Protein AF-A0A7J9JMA9-F1 (afdb_monomer)

Organism: NCBI:txid34283

Structure (mmCIF, N/CA/C/O backbone):
data_AF-A0A7J9JMA9-F1
#
_entry.id   AF-A0A7J9JMA9-F1
#
loop_
_atom_site.group_PDB
_atom_site.id
_atom_site.type_symbol
_atom_site.label_atom_id
_atom_site.label_alt_id
_atom_site.label_comp_id
_atom_site.label_asym_id
_atom_site.label_entity_id
_atom_site.label_seq_id
_atom_site.pdbx_PDB_ins_code
_atom_site.Cartn_x
_atom_site.Cartn_y
_atom_site.Cartn_z
_atom_site.occupancy
_atom_site.B_iso_or_equiv
_atom_site.auth_seq_id
_atom_site.auth_comp_id
_atom_site.auth_asym_id
_atom_site.auth_atom_id
_atom_site.pdbx_PDB_model_num
ATOM 1 N N . MET A 1 1 ? -27.619 -17.034 -72.005 1.00 40.31 1 MET A N 1
ATOM 2 C CA . MET A 1 1 ? -26.918 -17.742 -70.908 1.00 40.31 1 MET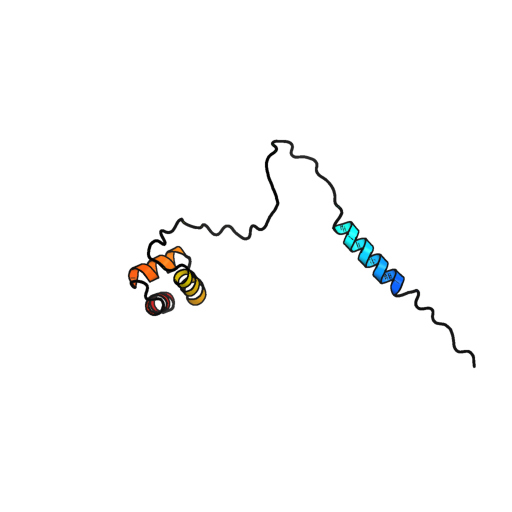 A CA 1
ATOM 3 C C . MET A 1 1 ? -27.610 -17.397 -69.592 1.00 40.31 1 MET A C 1
ATOM 5 O O . MET A 1 1 ? -27.409 -16.299 -69.098 1.00 40.31 1 MET A O 1
ATOM 9 N N . LEU A 1 2 ? -28.476 -18.273 -69.067 1.00 43.97 2 LEU A N 1
ATOM 10 C CA . LEU A 1 2 ? -29.126 -18.083 -67.761 1.00 43.97 2 LEU A CA 1
ATOM 11 C C . LEU A 1 2 ? -28.262 -18.746 -66.680 1.00 43.97 2 LEU A C 1
ATOM 13 O O . LEU A 1 2 ? -28.230 -19.971 -66.580 1.00 43.97 2 LEU A O 1
ATOM 17 N N . LYS A 1 3 ? -27.526 -17.946 -65.901 1.00 49.88 3 LYS A N 1
ATOM 18 C CA . LYS A 1 3 ? -26.670 -18.445 -64.819 1.00 49.88 3 LYS A CA 1
ATOM 19 C C . LYS A 1 3 ? -27.428 -18.404 -63.490 1.00 49.88 3 LYS A C 1
ATOM 21 O O . LYS A 1 3 ? -27.515 -17.375 -62.840 1.00 49.88 3 LYS A O 1
ATOM 26 N N . LEU A 1 4 ? -28.003 -19.565 -63.182 1.00 48.75 4 LEU A N 1
ATOM 27 C CA . LEU A 1 4 ? -28.027 -20.240 -61.884 1.00 48.7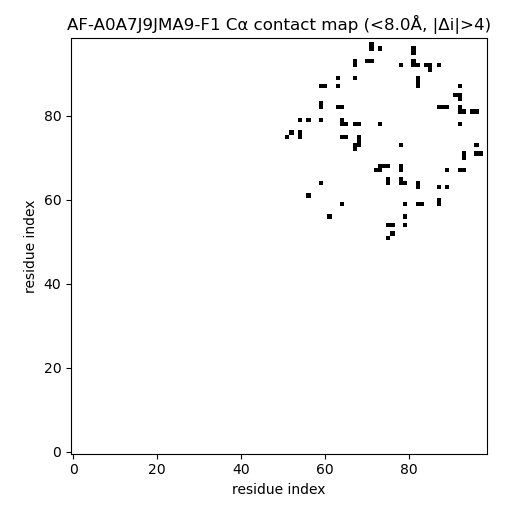5 4 LEU A CA 1
ATOM 28 C C . LEU A 1 4 ? -28.291 -19.368 -60.640 1.00 48.75 4 LEU A C 1
ATOM 30 O O . LEU A 1 4 ? -27.388 -18.759 -60.073 1.00 48.75 4 LEU A O 1
ATOM 34 N N . GLY A 1 5 ? -29.539 -19.413 -60.169 1.00 51.97 5 GLY A N 1
ATOM 35 C CA . GLY A 1 5 ? -29.930 -18.922 -58.853 1.00 51.97 5 GLY A CA 1
ATOM 36 C C . GLY A 1 5 ? -29.335 -19.770 -57.727 1.00 51.97 5 GLY A C 1
ATOM 37 O O . GLY A 1 5 ? -29.664 -20.946 -57.582 1.00 51.97 5 GLY A O 1
ATOM 38 N N . MET A 1 6 ? -28.505 -19.145 -56.896 1.00 56.84 6 MET A N 1
ATOM 39 C CA . MET A 1 6 ? -28.099 -19.651 -55.586 1.00 56.84 6 MET A CA 1
ATOM 40 C C . MET A 1 6 ? -28.846 -18.822 -54.535 1.00 56.84 6 MET A C 1
ATOM 42 O O . MET A 1 6 ? -28.532 -17.658 -54.306 1.00 56.84 6 MET A O 1
ATOM 46 N N . LYS A 1 7 ? -29.921 -19.391 -53.977 1.00 55.09 7 LYS A N 1
ATOM 47 C CA . LYS A 1 7 ? -30.782 -18.737 -52.977 1.00 55.09 7 LYS A CA 1
ATOM 48 C C . LYS A 1 7 ? -30.002 -18.527 -51.662 1.00 55.09 7 LYS A C 1
ATOM 50 O O . LYS A 1 7 ? -29.417 -19.503 -51.185 1.00 55.09 7 LYS A O 1
ATOM 55 N N . PRO A 1 8 ? -30.054 -17.343 -51.020 1.00 55.66 8 PRO A N 1
ATOM 56 C CA . PRO A 1 8 ? -29.410 -17.055 -49.730 1.00 55.66 8 PRO A CA 1
ATOM 57 C C . PRO A 1 8 ? -30.165 -17.679 -48.538 1.00 55.66 8 PRO A C 1
ATOM 59 O O . PRO A 1 8 ? -30.365 -17.0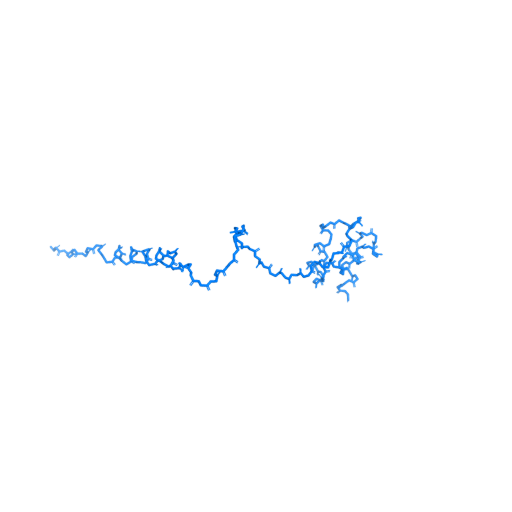51 -47.512 1.00 55.66 8 PRO A O 1
ATOM 62 N N . ALA A 1 9 ? -30.622 -18.927 -48.662 1.00 55.31 9 ALA A N 1
ATOM 63 C CA . ALA A 1 9 ? -31.430 -19.589 -47.633 1.00 55.31 9 ALA A CA 1
ATOM 64 C C . ALA A 1 9 ? -30.593 -20.357 -46.593 1.00 55.31 9 ALA A C 1
ATOM 66 O O . ALA A 1 9 ? -31.133 -20.823 -45.601 1.00 55.31 9 ALA A O 1
ATOM 67 N N . LYS A 1 10 ? -29.285 -20.545 -46.829 1.00 58.06 10 LYS A N 1
ATOM 68 C CA . LYS A 1 10 ? -28.439 -21.422 -45.997 1.00 58.06 10 LYS A CA 1
ATOM 69 C C . LYS A 1 10 ? -27.766 -20.716 -44.810 1.00 58.06 10 LYS A C 1
ATOM 71 O O . LYS A 1 10 ? -27.394 -21.390 -43.862 1.00 58.06 10 LYS A O 1
ATOM 76 N N . ILE A 1 11 ? -27.566 -19.396 -44.880 1.00 59.50 11 ILE A N 1
ATOM 77 C CA . ILE A 1 11 ? -26.829 -18.630 -43.854 1.00 59.50 11 ILE A CA 1
ATOM 78 C C . ILE A 1 11 ? -27.784 -18.086 -42.781 1.00 59.50 11 ILE A C 1
ATOM 80 O O . ILE A 1 11 ? -27.450 -18.126 -41.602 1.00 59.50 11 ILE A O 1
ATOM 84 N N . GLU A 1 12 ? -28.986 -17.661 -43.179 1.00 60.12 12 GLU A N 1
ATOM 85 C CA . GLU A 1 12 ? -30.033 -17.172 -42.267 1.00 60.12 12 GLU A CA 1
ATOM 86 C C . GLU A 1 12 ? -30.524 -18.260 -41.290 1.00 60.12 12 GLU A C 1
ATOM 88 O O . GLU A 1 12 ? -30.771 -17.998 -40.117 1.00 60.12 12 GLU A O 1
ATOM 93 N N . ASP A 1 13 ? -30.638 -19.506 -41.764 1.00 61.06 13 ASP A N 1
ATOM 94 C CA . ASP A 1 13 ? -31.112 -20.636 -40.953 1.00 61.06 13 ASP A CA 1
ATOM 95 C C . ASP A 1 13 ? -30.125 -20.981 -39.822 1.00 61.06 13 ASP A C 1
ATOM 97 O O . ASP A 1 13 ? -30.519 -21.212 -38.679 1.00 61.06 13 ASP A O 1
ATOM 101 N N . LEU A 1 14 ? -28.820 -20.926 -40.111 1.00 63.44 14 LEU A N 1
ATOM 102 C CA . LEU A 1 14 ? -27.774 -21.271 -39.149 1.00 63.44 14 LEU A CA 1
ATOM 103 C C . LEU A 1 14 ? -27.584 -20.184 -38.077 1.00 63.44 14 LEU A C 1
ATOM 105 O O . LEU A 1 14 ? -27.364 -20.505 -36.908 1.00 63.44 14 LEU A O 1
ATOM 109 N N . SER A 1 15 ? -27.704 -18.901 -38.445 1.00 67.19 15 SER A N 1
ATOM 110 C CA . SER A 1 15 ? -27.627 -17.795 -37.480 1.00 67.19 15 SER A CA 1
ATOM 111 C C . SER A 1 15 ? -28.826 -17.793 -36.525 1.00 67.19 15 SER A C 1
ATOM 113 O O . SER A 1 15 ? -28.643 -17.650 -35.314 1.00 67.19 15 SER A O 1
ATOM 115 N N . SER A 1 16 ? -30.036 -18.041 -37.039 1.00 67.94 16 SER A N 1
ATOM 116 C CA . SER A 1 16 ? -31.256 -18.131 -36.226 1.00 67.94 16 SER A CA 1
ATOM 117 C C . SER A 1 16 ? -31.223 -19.323 -35.256 1.00 67.94 16 SER A C 1
ATOM 119 O O . SER A 1 16 ? -31.626 -19.213 -34.091 1.00 67.94 16 SER A O 1
ATOM 121 N N . GLN A 1 17 ? -30.657 -20.455 -35.690 1.00 70.44 17 GLN A N 1
ATOM 122 C CA . GLN A 1 17 ? -30.499 -21.650 -34.858 1.00 70.44 17 GLN A CA 1
ATOM 123 C C . GLN A 1 17 ? -29.506 -21.430 -33.700 1.00 70.44 17 GLN A C 1
ATOM 125 O O . GLN A 1 17 ? -29.796 -21.817 -32.565 1.00 70.44 17 GLN A O 1
ATOM 130 N N . LEU A 1 18 ? -28.387 -20.735 -33.945 1.00 65.12 18 LEU A N 1
ATOM 131 C CA . LEU A 1 18 ? -27.421 -20.366 -32.898 1.00 65.12 18 LEU A CA 1
ATOM 132 C C . LEU A 1 18 ? -28.022 -19.398 -31.873 1.00 65.12 18 LEU A C 1
ATOM 134 O O . LEU A 1 18 ? -27.837 -19.571 -30.667 1.00 65.12 18 LEU A O 1
ATOM 138 N N . GLN A 1 19 ? -28.789 -18.411 -32.338 1.00 73.75 19 GLN A N 1
ATOM 139 C CA . GLN A 1 19 ? -29.414 -17.427 -31.456 1.00 73.75 19 GLN A CA 1
ATOM 140 C C . GLN A 1 19 ? -30.490 -18.064 -30.561 1.00 73.75 19 GLN A C 1
ATOM 142 O O . GLN A 1 19 ? -30.607 -17.722 -29.383 1.00 73.75 19 GLN A O 1
ATOM 147 N N . THR A 1 20 ? -31.212 -19.062 -31.079 1.00 65.25 20 THR A N 1
ATOM 148 C CA . THR A 1 20 ? -32.195 -19.832 -30.302 1.00 65.25 20 THR A CA 1
ATOM 149 C C . THR A 1 20 ? -31.522 -20.729 -29.255 1.00 65.25 20 THR A C 1
ATOM 151 O O . THR A 1 20 ? -32.018 -20.834 -28.134 1.00 65.25 20 THR A O 1
ATOM 154 N N . GLN A 1 21 ? -30.374 -21.338 -29.573 1.00 69.38 21 GLN A N 1
ATOM 155 C CA . GLN A 1 21 ? -29.631 -22.180 -28.627 1.00 69.38 21 GLN A CA 1
ATOM 156 C C . GLN A 1 21 ? -29.032 -21.355 -27.478 1.00 69.38 21 GLN A C 1
ATOM 158 O O . GLN A 1 21 ? -29.156 -21.746 -26.316 1.00 69.38 21 GLN A O 1
AT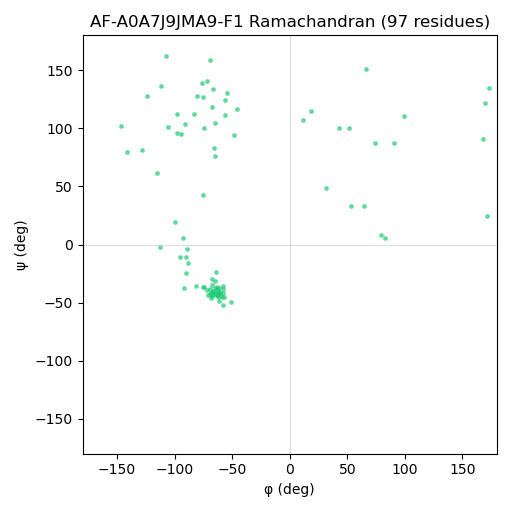OM 163 N N . ALA A 1 22 ? -28.481 -20.173 -27.778 1.00 62.31 22 ALA A N 1
ATOM 164 C CA . ALA A 1 22 ? -28.006 -19.240 -26.758 1.00 62.31 22 ALA A CA 1
ATOM 165 C C . ALA A 1 22 ? -29.144 -18.801 -25.818 1.00 62.31 22 ALA A C 1
ATOM 167 O O . ALA A 1 22 ? -28.979 -18.794 -24.601 1.00 62.31 22 ALA A O 1
ATOM 168 N N . ALA A 1 23 ? -30.335 -18.516 -26.355 1.00 64.00 23 ALA A N 1
ATOM 169 C CA . ALA A 1 23 ? -31.491 -18.145 -25.539 1.00 64.00 23 ALA A CA 1
ATOM 170 C C . ALA A 1 23 ? -32.013 -19.295 -24.654 1.00 64.00 23 ALA A C 1
ATOM 172 O O . ALA A 1 23 ? -32.546 -19.026 -23.579 1.00 64.00 23 ALA A O 1
ATOM 173 N N . GLN A 1 24 ? -31.862 -20.559 -25.067 1.00 64.06 24 GLN A N 1
ATOM 174 C CA . GLN A 1 24 ? -32.239 -21.718 -24.246 1.00 64.06 24 GLN A CA 1
ATOM 175 C C . GLN A 1 24 ? -31.242 -21.981 -23.112 1.00 64.06 24 GLN A C 1
ATOM 177 O O . GLN A 1 24 ? -31.672 -22.291 -22.005 1.00 64.06 24 GLN A O 1
ATOM 182 N N . GLN A 1 25 ? -29.936 -21.777 -23.331 1.00 62.19 25 GLN A N 1
ATOM 183 C CA . GLN A 1 25 ? -28.939 -21.913 -22.256 1.00 62.19 25 GLN A CA 1
ATOM 184 C C . GLN A 1 25 ? -29.122 -20.885 -21.128 1.00 62.19 25 GLN A C 1
ATOM 186 O O . GLN A 1 25 ? -28.740 -21.150 -19.993 1.00 62.19 25 GLN A O 1
ATOM 191 N N . PHE A 1 26 ? -29.765 -19.749 -21.414 1.00 57.66 26 PHE A N 1
ATOM 192 C CA . PHE A 1 26 ? -30.132 -18.743 -20.412 1.00 57.66 26 PHE A CA 1
ATOM 193 C C . PHE A 1 26 ? -31.514 -18.968 -19.764 1.00 57.66 26 PHE A C 1
ATOM 195 O O . PHE A 1 26 ? -31.882 -18.226 -18.855 1.00 57.66 26 PHE A O 1
ATOM 202 N N . ARG A 1 27 ? -32.295 -19.976 -20.190 1.00 62.50 27 ARG A N 1
ATOM 203 C CA . ARG A 1 27 ? -33.664 -20.243 -19.703 1.00 62.50 27 ARG A CA 1
ATOM 204 C C . ARG A 1 27 ? -33.789 -21.588 -18.963 1.00 62.50 27 ARG A C 1
ATOM 206 O O . ARG A 1 27 ? -34.614 -22.408 -19.338 1.00 62.50 27 ARG A O 1
ATOM 213 N N . MET A 1 28 ? -33.044 -21.718 -17.858 1.00 51.88 28 MET A N 1
ATOM 214 C CA . MET A 1 28 ? -33.310 -22.583 -16.679 1.00 51.88 28 MET A CA 1
ATOM 215 C C . MET A 1 28 ? -33.280 -24.122 -16.849 1.00 51.88 28 MET A C 1
ATOM 217 O O . MET A 1 28 ? -33.492 -24.654 -17.935 1.00 51.88 28 MET A O 1
ATOM 221 N N . PRO A 1 29 ? -32.932 -24.851 -15.768 1.00 47.12 29 PRO A N 1
ATOM 222 C CA . PRO A 1 29 ? -33.914 -25.253 -14.745 1.00 47.12 29 PRO A CA 1
ATOM 223 C C . PRO A 1 29 ? -33.488 -24.778 -13.341 1.00 47.12 29 PRO A C 1
ATOM 225 O O . PRO A 1 29 ? -32.316 -24.813 -12.988 1.00 47.12 29 PRO A O 1
ATOM 228 N N . ASP A 1 30 ? -34.338 -24.079 -12.597 1.00 46.03 30 ASP A N 1
ATOM 229 C CA . ASP A 1 30 ? -35.458 -24.581 -11.783 1.00 46.03 30 ASP A CA 1
ATOM 230 C C . ASP A 1 30 ? -35.006 -25.279 -10.483 1.00 46.03 30 ASP A C 1
ATOM 232 O O . ASP A 1 30 ? -34.732 -26.473 -10.428 1.00 46.03 30 ASP A O 1
ATOM 236 N N . ILE A 1 31 ? -34.847 -24.446 -9.447 1.00 53.53 31 ILE A N 1
ATOM 237 C CA . ILE A 1 31 ? -35.338 -24.623 -8.070 1.00 53.53 31 ILE A CA 1
ATOM 238 C C . ILE A 1 31 ? -35.882 -26.015 -7.685 1.00 53.53 31 ILE A C 1
ATOM 240 O O . ILE A 1 31 ? -37.038 -26.337 -7.930 1.00 53.53 31 ILE A O 1
ATOM 244 N N . GLY A 1 32 ? -35.116 -26.764 -6.882 1.00 49.53 32 GLY A N 1
ATOM 245 C CA . GLY A 1 32 ? -35.691 -27.810 -6.033 1.00 49.53 32 GLY A CA 1
ATOM 246 C C . GLY A 1 32 ? -34.685 -28.768 -5.401 1.00 49.53 32 GLY A C 1
ATOM 247 O O . GLY A 1 32 ? -34.419 -29.796 -6.000 1.00 49.53 32 GLY A O 1
ATOM 248 N N . SER A 1 33 ? -34.178 -28.469 -4.189 1.00 45.34 33 SER A N 1
ATOM 249 C CA . SER A 1 33 ? -34.060 -29.460 -3.083 1.00 45.34 33 SER A CA 1
ATOM 250 C C . SER A 1 33 ? -33.280 -29.019 -1.822 1.00 45.34 33 SER A C 1
ATOM 252 O O . SER A 1 33 ? -32.813 -29.891 -1.093 1.00 45.34 33 SER A O 1
ATOM 254 N N . LEU A 1 34 ? -33.140 -27.736 -1.472 1.00 41.44 34 LEU A N 1
ATOM 255 C CA . LEU A 1 34 ? -32.814 -27.383 -0.077 1.00 41.44 34 LEU A CA 1
ATOM 256 C C . LEU A 1 34 ? -33.796 -26.344 0.459 1.00 41.44 34 LEU A C 1
ATOM 258 O O . LEU A 1 34 ? -33.556 -25.142 0.489 1.00 41.44 34 LEU A O 1
ATOM 262 N N . ALA A 1 35 ? -34.944 -26.866 0.884 1.00 47.59 35 ALA A N 1
ATOM 263 C CA . ALA A 1 35 ? -35.828 -26.196 1.812 1.00 47.59 35 ALA A CA 1
ATOM 264 C C . ALA A 1 35 ? -35.053 -25.855 3.094 1.00 47.59 35 ALA A C 1
ATOM 266 O O . ALA A 1 35 ? -34.694 -26.747 3.857 1.00 47.59 35 ALA A O 1
ATOM 267 N N . ALA A 1 36 ? -34.816 -24.570 3.338 1.00 45.94 36 ALA A N 1
ATOM 268 C CA . ALA A 1 36 ? -35.445 -23.865 4.451 1.00 45.94 36 ALA A CA 1
ATOM 269 C C . ALA A 1 36 ? -34.859 -22.455 4.593 1.00 45.94 36 ALA A C 1
ATOM 271 O O . ALA A 1 36 ? -33.646 -22.299 4.709 1.00 45.94 36 ALA A O 1
ATOM 272 N N . LYS A 1 37 ? -35.787 -21.504 4.778 1.00 44.25 37 LYS A N 1
ATOM 273 C CA . LYS A 1 37 ? -35.650 -20.123 5.278 1.00 44.25 37 LYS A CA 1
ATOM 274 C C . LYS A 1 37 ? -35.612 -19.054 4.168 1.00 44.25 37 LYS A C 1
ATOM 276 O O . LYS A 1 37 ? -34.655 -19.013 3.399 1.00 44.25 37 LYS A O 1
ATOM 281 N N . PRO A 1 38 ? -36.666 -18.221 4.060 1.00 52.09 38 PRO A N 1
ATOM 282 C CA . PRO A 1 38 ? -36.658 -17.045 3.206 1.00 52.09 38 PRO A CA 1
ATOM 283 C C . PRO A 1 38 ? -35.824 -15.965 3.897 1.00 52.09 38 PRO A C 1
ATOM 285 O O . PRO A 1 38 ? -35.894 -15.857 5.112 1.00 52.09 38 PRO A O 1
ATOM 288 N N . ASP A 1 39 ? -35.010 -15.237 3.140 1.00 43.28 39 ASP A N 1
ATOM 289 C CA . ASP A 1 39 ? -34.873 -13.777 3.210 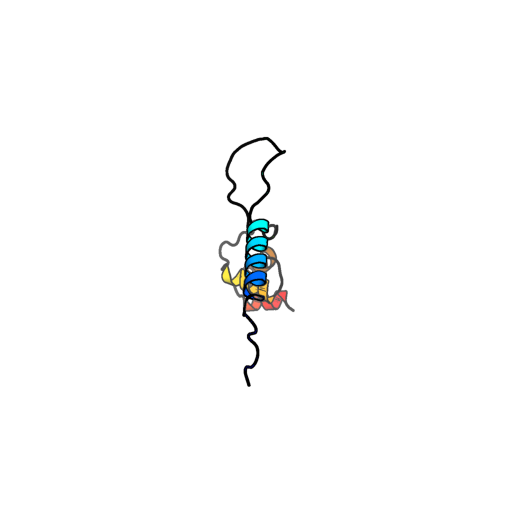1.00 43.28 39 ASP A CA 1
ATOM 290 C C . ASP A 1 39 ? -33.662 -13.350 2.365 1.00 43.28 39 ASP A C 1
ATOM 292 O O . ASP A 1 39 ? -32.535 -13.789 2.574 1.00 43.28 39 ASP A O 1
ATOM 296 N N . THR A 1 40 ? -33.934 -12.482 1.385 1.00 50.34 40 THR A N 1
ATOM 297 C CA . THR A 1 40 ? -32.977 -11.626 0.658 1.00 50.34 40 THR A CA 1
ATOM 298 C C . THR A 1 40 ? -31.736 -12.283 0.037 1.00 50.34 40 THR A C 1
ATOM 300 O O . THR A 1 40 ? -30.696 -12.430 0.669 1.00 50.34 40 THR A O 1
ATOM 303 N N . SER A 1 41 ? -31.781 -12.526 -1.276 1.00 42.25 41 SER A N 1
ATOM 304 C CA . SER A 1 41 ? -30.564 -12.591 -2.092 1.00 42.25 41 SER A CA 1
ATOM 305 C C . SER A 1 41 ? -30.832 -12.062 -3.500 1.00 42.25 41 SER A C 1
ATOM 307 O O . SER A 1 41 ? -31.404 -12.749 -4.346 1.00 42.25 41 SER A O 1
ATOM 309 N N . THR A 1 42 ? -30.407 -10.823 -3.747 1.00 42.81 42 THR A N 1
ATOM 310 C CA . THR A 1 42 ? -29.910 -10.450 -5.070 1.00 42.81 42 THR A CA 1
ATOM 311 C C . THR A 1 42 ? -28.451 -10.889 -5.100 1.00 42.81 42 THR A C 1
ATOM 313 O O . THR A 1 42 ? -27.620 -10.382 -4.351 1.00 42.81 42 THR A O 1
ATOM 316 N N . ALA A 1 43 ? -28.204 -11.891 -5.936 1.00 44.59 43 ALA A N 1
ATOM 317 C CA . ALA A 1 43 ? -26.933 -12.526 -6.241 1.00 44.59 43 ALA A CA 1
ATOM 318 C C . ALA A 1 43 ? -25.870 -11.495 -6.687 1.00 44.59 43 ALA A C 1
ATOM 320 O O . ALA A 1 43 ? -26.149 -10.594 -7.472 1.00 44.59 43 ALA A O 1
ATOM 321 N N . ALA A 1 44 ? -24.683 -11.546 -6.086 1.00 46.81 44 ALA A N 1
ATOM 322 C CA . ALA A 1 44 ? -23.494 -12.222 -6.620 1.00 46.81 44 ALA A CA 1
ATOM 323 C C . ALA A 1 44 ? -22.600 -11.325 -7.492 1.00 46.81 44 ALA A C 1
ATOM 325 O O . ALA A 1 44 ? -22.651 -11.336 -8.718 1.00 46.81 44 ALA A O 1
ATOM 326 N N . ALA A 1 45 ? -21.691 -10.639 -6.807 1.00 40.88 45 ALA A N 1
ATOM 327 C CA . ALA A 1 45 ? -20.324 -10.433 -7.260 1.00 40.88 45 ALA A CA 1
ATOM 328 C C . ALA A 1 45 ? -19.435 -10.546 -6.015 1.00 40.88 45 ALA A C 1
ATOM 330 O O . ALA A 1 45 ? -19.096 -9.548 -5.395 1.00 40.88 45 ALA A O 1
ATOM 331 N N . ALA A 1 46 ? -19.144 -11.776 -5.600 1.00 45.03 46 ALA A N 1
ATOM 332 C CA . ALA A 1 46 ? -18.053 -12.039 -4.674 1.00 45.03 46 ALA A CA 1
ATOM 333 C C . ALA A 1 46 ? -16.852 -12.490 -5.514 1.00 45.03 46 ALA A C 1
ATOM 335 O O . ALA A 1 46 ? -16.792 -13.662 -5.897 1.00 45.03 46 ALA A O 1
ATOM 336 N N . PRO A 1 47 ? -15.915 -11.599 -5.876 1.00 41.94 47 PRO A N 1
ATOM 337 C CA . PRO A 1 47 ? -14.525 -12.001 -5.837 1.00 41.94 47 PRO A CA 1
ATOM 338 C C . PRO A 1 47 ? -14.114 -12.093 -4.356 1.00 41.94 47 PRO A C 1
ATOM 340 O O . PRO A 1 47 ? -14.600 -11.309 -3.550 1.00 41.94 47 PRO A O 1
ATOM 343 N N . ALA A 1 48 ? -13.314 -13.113 -4.037 1.00 40.19 48 ALA A N 1
ATOM 344 C CA . ALA A 1 48 ? -12.420 -13.256 -2.878 1.00 40.19 48 ALA A CA 1
ATOM 345 C C . ALA A 1 48 ? -12.698 -12.322 -1.680 1.00 40.19 48 ALA A C 1
ATOM 347 O O . ALA A 1 48 ? -12.547 -11.112 -1.769 1.00 40.19 48 ALA A O 1
ATOM 348 N N . ASP A 1 49 ? -13.094 -12.813 -0.509 1.00 43.34 49 ASP A N 1
ATOM 349 C CA . ASP A 1 49 ? -12.160 -13.484 0.412 1.00 43.34 49 ASP A CA 1
ATOM 350 C C . ASP A 1 49 ? -10.726 -12.926 0.333 1.00 43.34 49 ASP A C 1
ATOM 352 O O . ASP A 1 49 ? -9.751 -13.651 0.169 1.00 43.34 49 ASP A O 1
ATOM 356 N N . GLU A 1 50 ? -10.595 -11.606 0.386 1.00 47.50 50 GLU A N 1
ATOM 357 C CA . GLU A 1 50 ? -9.447 -10.992 1.026 1.00 47.50 50 GLU A CA 1
ATOM 358 C C . GLU A 1 50 ? -9.937 -10.621 2.415 1.00 47.50 50 GLU A C 1
ATOM 360 O O . GLU A 1 50 ? -10.847 -9.808 2.563 1.00 47.50 50 GLU A O 1
ATOM 365 N N . GLU A 1 51 ? -9.396 -11.296 3.425 1.00 47.66 51 GLU A N 1
ATOM 366 C CA . GLU A 1 51 ? -9.485 -10.878 4.814 1.00 47.66 51 GLU A CA 1
ATOM 367 C C . GLU A 1 51 ? -9.105 -9.391 4.878 1.00 47.66 51 GLU A C 1
ATOM 369 O O . GLU A 1 51 ? -7.928 -9.027 4.938 1.00 47.66 51 GLU A O 1
ATOM 374 N N . GLU A 1 52 ? -10.108 -8.513 4.836 1.00 55.31 52 GLU A N 1
ATOM 375 C CA . GLU A 1 52 ? -10.017 -7.161 5.360 1.00 55.31 52 GLU A CA 1
ATOM 376 C C . GLU A 1 52 ? -9.828 -7.335 6.866 1.00 55.31 52 GLU A C 1
ATOM 378 O O . GLU A 1 52 ? -10.756 -7.229 7.665 1.00 55.31 52 GLU A O 1
ATOM 383 N N . GLU A 1 53 ? -8.604 -7.700 7.258 1.00 57.81 53 GLU A N 1
ATOM 384 C CA . GLU A 1 53 ? -8.099 -7.419 8.587 1.00 57.81 53 GLU A CA 1
ATOM 385 C C . GLU A 1 53 ? -8.479 -5.958 8.826 1.00 57.81 53 GLU A C 1
ATOM 387 O O . GLU A 1 53 ? -8.121 -5.103 8.018 1.00 57.81 53 GLU A O 1
ATOM 392 N N . GLU A 1 54 ? -9.325 -5.696 9.822 1.00 64.38 54 GLU A N 1
ATOM 393 C CA . GLU A 1 54 ? -9.884 -4.372 10.088 1.00 64.38 54 GLU A CA 1
ATOM 394 C C . GLU A 1 54 ? -8.715 -3.462 10.508 1.00 64.38 54 GLU A C 1
ATOM 396 O O . GLU A 1 54 ? -8.366 -3.339 11.684 1.00 64.38 54 GLU A O 1
ATOM 401 N N . VAL A 1 55 ? -7.991 -2.923 9.525 1.00 80.88 55 VAL A N 1
ATOM 402 C CA . VAL A 1 55 ? -6.812 -2.103 9.765 1.00 80.88 55 VAL A CA 1
ATOM 403 C C . VAL A 1 55 ? -7.318 -0.719 10.115 1.00 80.88 55 VAL A C 1
ATOM 405 O O . VAL A 1 55 ? -8.097 -0.124 9.377 1.00 80.88 55 VAL A O 1
ATOM 408 N N . ASP A 1 56 ? -6.859 -0.174 11.236 1.00 86.25 56 ASP A N 1
ATOM 409 C CA . ASP A 1 56 ? -7.097 1.233 11.525 1.00 86.25 56 ASP A CA 1
ATOM 410 C C . ASP A 1 56 ? -6.362 2.091 10.485 1.00 86.25 56 ASP A C 1
ATOM 412 O O . ASP A 1 56 ? -5.140 2.253 10.540 1.00 86.25 56 ASP A O 1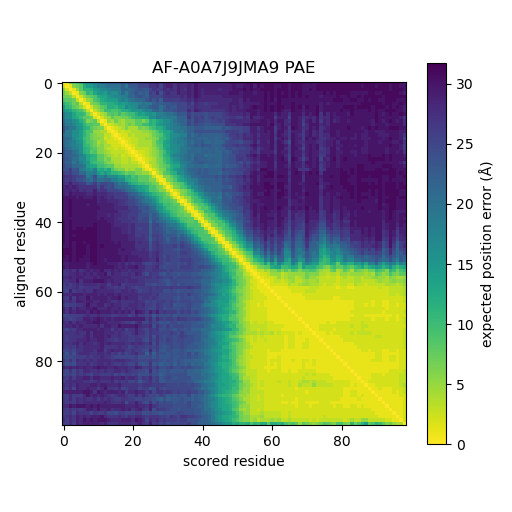
ATOM 416 N N . GLU A 1 57 ? -7.116 2.643 9.541 1.00 90.75 57 GLU A N 1
ATOM 417 C CA . GLU A 1 57 ? -6.642 3.560 8.501 1.00 90.75 57 GLU A CA 1
ATOM 418 C C . GLU A 1 57 ? -6.773 5.034 8.925 1.00 90.75 57 GLU A C 1
ATOM 420 O O . GLU A 1 57 ? -6.495 5.935 8.134 1.00 90.75 57 GLU A O 1
ATOM 425 N N . THR A 1 58 ? -7.165 5.323 10.176 1.00 91.31 58 THR A N 1
ATOM 426 C CA . THR A 1 58 ? -7.355 6.704 10.644 1.00 91.31 58 THR A CA 1
ATOM 427 C C . THR A 1 58 ? -6.081 7.526 10.446 1.00 91.31 58 THR A C 1
ATOM 429 O O . THR A 1 58 ? -5.007 7.181 10.947 1.00 91.31 58 THR A O 1
ATOM 432 N N . GLY A 1 59 ? -6.212 8.643 9.726 1.00 90.25 59 GLY A N 1
ATOM 433 C CA . GLY A 1 59 ? -5.101 9.549 9.428 1.00 90.25 59 GLY A CA 1
ATOM 434 C C . GLY A 1 59 ? -4.186 9.093 8.288 1.00 90.25 59 GLY A C 1
ATOM 435 O O . GLY A 1 59 ? -3.153 9.723 8.079 1.00 90.25 59 GLY A O 1
ATOM 436 N N . VAL A 1 60 ? -4.550 8.037 7.557 1.00 94.56 60 VAL A N 1
ATOM 437 C CA . VAL A 1 60 ? -3.869 7.591 6.336 1.00 94.56 60 VAL A CA 1
ATOM 438 C C . VAL A 1 60 ? -4.794 7.823 5.145 1.00 94.56 60 VAL A C 1
ATOM 440 O O . VAL A 1 60 ? -5.994 7.564 5.223 1.00 94.56 60 VAL A O 1
ATOM 443 N N . GLU A 1 61 ? -4.261 8.346 4.041 1.00 95.31 61 GLU A N 1
ATOM 444 C CA . GLU A 1 61 ? -5.063 8.573 2.841 1.00 95.31 61 GLU A CA 1
ATOM 445 C C . GLU A 1 61 ? -5.332 7.231 2.124 1.00 95.31 61 GLU A C 1
ATOM 447 O O . GLU A 1 61 ? -4.381 6.513 1.805 1.00 95.31 61 GLU A O 1
ATOM 452 N N . PRO A 1 62 ? -6.597 6.872 1.817 1.00 93.94 62 PRO A N 1
ATOM 453 C CA . PRO A 1 62 ? -6.925 5.600 1.159 1.00 93.94 62 PRO A CA 1
ATOM 454 C C . PRO A 1 62 ? -6.223 5.424 -0.189 1.00 93.94 62 PRO A C 1
ATOM 456 O O . PRO A 1 62 ? -5.778 4.336 -0.546 1.00 93.94 62 PRO A O 1
ATOM 459 N N . ARG A 1 63 ? -6.065 6.535 -0.918 1.00 96.25 63 ARG A N 1
ATOM 460 C CA . ARG A 1 63 ? -5.355 6.572 -2.195 1.00 96.25 63 ARG A CA 1
ATOM 461 C C . ARG A 1 63 ? -3.893 6.155 -2.051 1.00 96.25 63 ARG A C 1
ATOM 463 O O . ARG A 1 63 ? -3.363 5.485 -2.933 1.00 96.25 63 ARG A O 1
ATOM 470 N N . ASP A 1 64 ? -3.255 6.544 -0.957 1.00 97.31 64 ASP A N 1
ATOM 471 C CA . ASP A 1 64 ? -1.851 6.245 -0.703 1.00 97.31 64 ASP A CA 1
ATOM 472 C C . ASP A 1 64 ? -1.676 4.766 -0.373 1.00 97.31 64 ASP A C 1
ATOM 474 O O . ASP A 1 64 ? -0.746 4.131 -0.868 1.00 97.31 64 ASP A O 1
ATOM 478 N N . ILE A 1 65 ? -2.613 4.196 0.392 1.00 96.50 65 ILE A N 1
ATOM 479 C CA . ILE A 1 65 ? -2.665 2.761 0.697 1.00 96.50 65 IL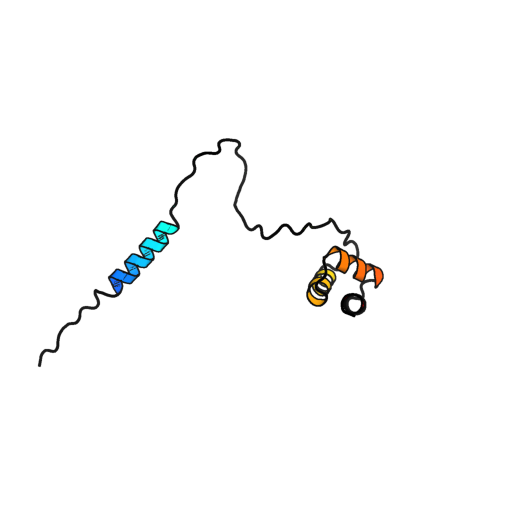E A CA 1
ATOM 480 C C . ILE A 1 65 ? -2.749 1.962 -0.606 1.00 96.50 65 ILE A C 1
ATOM 482 O O . ILE A 1 65 ? -1.903 1.101 -0.844 1.00 96.50 65 ILE A O 1
ATOM 486 N N . ASP A 1 66 ? -3.699 2.296 -1.483 1.00 96.38 66 ASP A N 1
ATOM 487 C CA . ASP A 1 66 ? -3.882 1.605 -2.765 1.00 96.38 66 ASP A CA 1
ATOM 488 C C . ASP A 1 66 ? -2.652 1.748 -3.681 1.00 96.38 66 ASP A C 1
ATOM 490 O O . ASP A 1 66 ? -2.235 0.787 -4.343 1.00 96.38 66 ASP A O 1
ATOM 494 N N . LEU A 1 67 ? -2.030 2.934 -3.708 1.00 97.31 67 LEU A N 1
ATOM 495 C CA . LEU A 1 67 ? -0.806 3.180 -4.475 1.00 97.31 67 LEU A CA 1
ATOM 496 C C . LEU A 1 67 ? 0.364 2.333 -3.969 1.00 97.31 67 LEU A C 1
ATOM 498 O O . LEU A 1 67 ? 1.087 1.765 -4.790 1.00 97.31 67 LEU A O 1
ATOM 502 N N . VAL A 1 68 ? 0.543 2.231 -2.650 1.00 96.88 68 VAL A N 1
ATOM 503 C CA . VAL A 1 68 ? 1.584 1.401 -2.030 1.00 96.88 68 VAL A CA 1
ATOM 504 C C . VAL A 1 68 ? 1.301 -0.082 -2.263 1.00 96.88 68 VAL A C 1
ATOM 506 O O . VAL A 1 68 ? 2.208 -0.808 -2.664 1.00 96.88 68 VAL A O 1
ATOM 509 N N . MET A 1 69 ? 0.057 -0.539 -2.089 1.00 96.69 69 MET A N 1
ATOM 510 C CA . MET A 1 69 ? -0.338 -1.928 -2.358 1.00 96.69 69 MET A CA 1
ATOM 511 C C . MET A 1 69 ? -0.033 -2.324 -3.804 1.00 96.69 69 MET A C 1
ATOM 513 O O . MET A 1 69 ? 0.559 -3.374 -4.045 1.00 96.69 69 MET A O 1
ATOM 517 N N . THR A 1 70 ? -0.370 -1.459 -4.763 1.00 96.25 70 THR A N 1
ATOM 518 C CA . THR A 1 70 ? -0.165 -1.732 -6.192 1.00 96.25 70 THR A CA 1
ATOM 519 C C . THR A 1 70 ? 1.314 -1.703 -6.585 1.00 96.25 70 THR A C 1
ATOM 521 O O . THR A 1 70 ? 1.762 -2.560 -7.342 1.00 96.25 70 THR A O 1
ATOM 524 N N . GLN A 1 71 ? 2.083 -0.724 -6.095 1.00 96.56 71 GLN A N 1
ATOM 525 C CA . GLN A 1 71 ? 3.485 -0.543 -6.500 1.00 96.56 71 GLN A CA 1
ATOM 526 C C . GLN A 1 71 ? 4.448 -1.474 -5.760 1.00 96.56 71 GLN A C 1
ATOM 528 O O . GLN A 1 71 ? 5.414 -1.939 -6.360 1.00 96.56 71 GLN A O 1
ATOM 533 N N . ALA A 1 72 ? 4.185 -1.760 -4.483 1.00 96.44 72 ALA A N 1
ATOM 534 C CA . ALA A 1 72 ? 5.017 -2.644 -3.674 1.00 96.44 72 ALA A CA 1
ATOM 535 C C . ALA A 1 72 ? 4.514 -4.097 -3.632 1.00 96.44 72 ALA A C 1
ATOM 537 O O . ALA A 1 72 ? 5.228 -4.972 -3.152 1.00 96.44 72 ALA A O 1
ATOM 538 N N . GLY A 1 73 ? 3.300 -4.377 -4.124 1.00 94.31 73 GLY A N 1
ATOM 539 C CA . GLY A 1 73 ? 2.723 -5.726 -4.114 1.00 94.31 73 GLY A CA 1
ATOM 540 C C . GLY A 1 73 ? 2.472 -6.263 -2.702 1.00 94.31 73 GLY A C 1
ATOM 541 O O . GLY A 1 73 ? 2.641 -7.457 -2.454 1.00 94.31 73 GLY A O 1
ATOM 542 N N . VAL A 1 74 ? 2.126 -5.384 -1.756 1.00 95.12 74 VAL A N 1
ATOM 543 C CA . VAL A 1 74 ? 1.930 -5.726 -0.338 1.00 95.12 74 VAL A CA 1
ATOM 544 C C . VAL A 1 74 ? 0.456 -5.698 0.063 1.00 95.12 74 VAL A C 1
ATOM 546 O O . VAL A 1 74 ? -0.369 -5.076 -0.598 1.00 95.12 74 VAL A O 1
ATOM 549 N N . SER A 1 75 ? 0.126 -6.337 1.190 1.00 94.44 75 SER A N 1
ATOM 550 C CA . SER A 1 75 ? -1.219 -6.273 1.770 1.00 94.44 75 SER A CA 1
ATOM 551 C C . SER A 1 75 ? -1.552 -4.884 2.326 1.00 94.44 75 SER A C 1
ATOM 553 O O . SER A 1 75 ? -0.657 -4.117 2.700 1.00 94.44 75 SER A O 1
ATOM 555 N N . ARG A 1 76 ? -2.852 -4.600 2.470 1.00 93.50 76 ARG A N 1
ATOM 556 C CA . ARG A 1 76 ? -3.387 -3.350 3.033 1.00 93.50 76 ARG A CA 1
ATOM 557 C C . ARG A 1 76 ? -2.760 -2.992 4.379 1.00 93.50 76 ARG A C 1
ATOM 559 O O . ARG A 1 76 ? -2.211 -1.906 4.538 1.00 93.50 76 ARG A O 1
ATOM 566 N N . ALA A 1 77 ? -2.711 -3.946 5.309 1.00 94.12 77 ALA A N 1
ATOM 567 C CA . ALA A 1 77 ? -2.091 -3.760 6.622 1.00 94.12 77 ALA A CA 1
ATOM 568 C C . ALA A 1 77 ? -0.608 -3.358 6.547 1.00 94.12 77 ALA A C 1
ATOM 570 O O . ALA A 1 77 ? -0.153 -2.503 7.313 1.00 94.12 77 ALA A O 1
ATOM 571 N N . LYS A 1 78 ? 0.158 -3.928 5.604 1.00 94.69 78 LYS A N 1
ATOM 572 C CA . LYS A 1 78 ? 1.561 -3.538 5.391 1.00 94.69 78 LYS A CA 1
ATOM 573 C C . LYS A 1 78 ? 1.676 -2.131 4.813 1.00 94.69 78 LYS A C 1
ATOM 575 O O . LYS A 1 78 ? 2.518 -1.372 5.287 1.00 94.69 78 LYS A O 1
ATOM 580 N N . ALA A 1 79 ? 0.833 -1.782 3.844 1.00 96.12 79 ALA A N 1
ATOM 581 C CA . ALA A 1 79 ? 0.803 -0.445 3.260 1.00 96.12 79 ALA A CA 1
ATOM 582 C C . ALA A 1 79 ? 0.463 0.625 4.312 1.00 96.12 79 ALA A C 1
ATOM 584 O O . ALA A 1 79 ? 1.211 1.588 4.474 1.00 96.12 79 ALA A O 1
ATOM 585 N N . VAL A 1 80 ? -0.590 0.409 5.109 1.00 95.81 80 VAL A N 1
ATOM 586 C CA . VAL A 1 80 ? -0.995 1.307 6.206 1.00 95.81 80 VAL A CA 1
ATOM 587 C C . VAL A 1 80 ? 0.127 1.474 7.225 1.00 95.81 80 VAL A C 1
ATOM 589 O O . VAL A 1 80 ? 0.440 2.593 7.632 1.00 95.81 80 VAL A O 1
ATOM 592 N N . LYS A 1 81 ? 0.772 0.373 7.628 1.00 95.12 81 LYS A N 1
ATOM 593 C CA . LYS A 1 81 ? 1.892 0.421 8.572 1.00 95.12 81 LYS A CA 1
ATOM 594 C C . LYS A 1 81 ? 3.074 1.213 8.013 1.00 95.12 81 LYS A C 1
ATOM 596 O O . LYS A 1 81 ? 3.625 2.035 8.737 1.00 95.12 81 LYS A O 1
ATOM 601 N N . ALA A 1 82 ? 3.451 0.987 6.755 1.00 96.19 82 ALA A N 1
ATOM 602 C CA . ALA A 1 82 ? 4.549 1.710 6.114 1.00 96.19 82 ALA A CA 1
ATOM 603 C C . ALA A 1 82 ? 4.246 3.212 6.009 1.00 96.19 82 ALA A C 1
ATOM 605 O O . ALA A 1 82 ? 5.089 4.033 6.366 1.00 96.19 82 ALA A O 1
ATOM 606 N N . LEU A 1 83 ? 3.022 3.583 5.622 1.00 96.75 83 LEU A N 1
ATOM 607 C CA . LEU A 1 83 ? 2.590 4.981 5.564 1.00 96.75 83 LEU A CA 1
ATOM 608 C C . LEU A 1 83 ? 2.592 5.635 6.950 1.00 96.75 83 LEU A C 1
ATOM 610 O O . LEU A 1 83 ? 3.111 6.738 7.099 1.00 96.75 83 LEU A O 1
ATOM 614 N N . LYS A 1 84 ? 2.099 4.952 7.991 1.00 95.19 84 LYS A N 1
ATOM 615 C CA . LYS A 1 84 ? 2.140 5.466 9.372 1.00 95.19 84 LYS A CA 1
ATOM 616 C C . LYS A 1 84 ? 3.576 5.658 9.876 1.00 95.19 84 LYS A C 1
ATOM 618 O O . LYS A 1 84 ? 3.863 6.687 10.485 1.00 95.19 84 LYS A O 1
ATOM 623 N N . SER A 1 85 ? 4.479 4.715 9.598 1.00 95.81 85 SER A N 1
ATOM 624 C CA . SER A 1 85 ? 5.900 4.811 9.973 1.00 95.81 85 SER A CA 1
ATOM 625 C C . SER A 1 85 ? 6.631 5.952 9.266 1.00 95.81 85 SER A C 1
ATOM 627 O O . SER A 1 85 ? 7.535 6.545 9.847 1.00 95.81 85 SER A O 1
ATOM 629 N N . ASN A 1 86 ? 6.217 6.277 8.039 1.00 96.00 86 ASN A N 1
ATOM 630 C CA . ASN A 1 86 ? 6.807 7.330 7.214 1.00 96.00 86 ASN A CA 1
ATOM 631 C C . ASN A 1 86 ? 5.996 8.641 7.248 1.00 96.00 86 ASN A C 1
ATOM 633 O O . ASN A 1 86 ? 6.134 9.475 6.359 1.00 96.00 86 ASN A O 1
ATOM 637 N N . ASN A 1 87 ? 5.133 8.843 8.256 1.00 94.94 87 ASN A N 1
ATOM 638 C CA . ASN A 1 87 ? 4.317 10.057 8.423 1.00 94.94 87 ASN A CA 1
ATOM 639 C C . ASN A 1 87 ? 3.469 10.438 7.186 1.00 94.94 87 ASN A C 1
ATOM 641 O O . ASN A 1 87 ? 3.241 11.620 6.931 1.00 94.94 87 ASN A O 1
ATOM 645 N N . GLY A 1 88 ? 2.999 9.447 6.430 1.00 93.12 88 GLY A N 1
ATOM 646 C CA . GLY A 1 88 ? 2.235 9.637 5.195 1.00 93.12 88 GLY A CA 1
ATOM 647 C C . GLY A 1 88 ? 3.090 9.895 3.950 1.00 93.12 88 GLY A C 1
ATOM 648 O O . GLY A 1 88 ? 2.536 10.154 2.888 1.00 93.12 88 GLY A O 1
ATOM 649 N N . ASP A 1 89 ? 4.423 9.822 4.030 1.00 96.75 89 ASP A N 1
ATOM 650 C CA . ASP A 1 89 ? 5.277 9.916 2.844 1.00 96.75 89 ASP A CA 1
ATOM 651 C C . ASP A 1 89 ? 5.226 8.616 2.026 1.00 96.75 89 ASP A C 1
ATOM 653 O O . ASP A 1 89 ? 5.884 7.616 2.328 1.00 96.75 89 ASP A O 1
ATOM 657 N N . ILE A 1 90 ? 4.433 8.663 0.957 1.00 96.25 90 ILE A N 1
ATOM 658 C CA . ILE A 1 90 ? 4.210 7.564 0.014 1.00 96.25 90 ILE A CA 1
ATOM 659 C C . ILE A 1 90 ? 5.519 7.096 -0.624 1.00 96.25 90 ILE A C 1
ATOM 661 O O . ILE A 1 90 ? 5.724 5.897 -0.799 1.00 96.25 90 ILE A O 1
ATOM 665 N N . VAL A 1 91 ? 6.406 8.024 -0.997 1.00 96.44 91 VAL A N 1
ATOM 666 C CA . VAL A 1 91 ? 7.637 7.680 -1.719 1.00 96.44 91 VAL A CA 1
ATOM 667 C C . VAL A 1 91 ? 8.564 6.914 -0.787 1.00 96.44 91 VAL A C 1
ATOM 669 O O . VAL A 1 91 ? 9.053 5.848 -1.162 1.00 96.44 91 VAL A O 1
ATOM 672 N N . SER A 1 92 ? 8.734 7.412 0.440 1.00 97.12 92 SER A N 1
ATOM 673 C CA . SER A 1 92 ? 9.522 6.734 1.473 1.00 97.12 92 SER A CA 1
ATOM 674 C C . SER A 1 92 ? 8.940 5.356 1.813 1.00 97.12 92 SER A C 1
ATOM 676 O O . SER A 1 92 ? 9.681 4.374 1.847 1.00 97.12 92 SER A O 1
ATOM 678 N N . ALA A 1 93 ? 7.613 5.241 1.948 1.00 97.19 93 ALA A N 1
ATOM 679 C CA . ALA A 1 93 ? 6.944 3.963 2.202 1.00 97.19 93 ALA A CA 1
ATOM 680 C C . ALA A 1 93 ? 7.136 2.942 1.062 1.00 97.19 93 ALA A C 1
ATOM 682 O O . ALA A 1 93 ? 7.402 1.768 1.322 1.00 97.19 93 ALA A O 1
ATOM 683 N N . ILE A 1 94 ? 7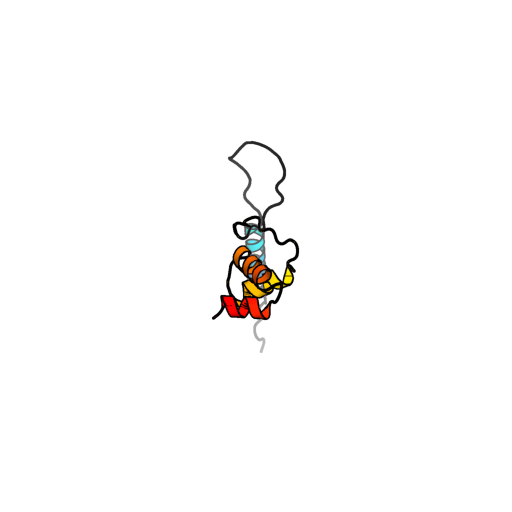.035 3.364 -0.204 1.00 96.50 94 ILE A N 1
ATOM 684 C CA . ILE A 1 94 ? 7.270 2.480 -1.359 1.00 96.50 94 ILE A CA 1
ATOM 685 C C . ILE A 1 94 ? 8.735 2.050 -1.411 1.00 96.50 94 ILE A C 1
ATOM 687 O O . ILE A 1 94 ? 9.011 0.872 -1.639 1.00 96.50 94 ILE A O 1
ATOM 691 N N . MET A 1 95 ? 9.671 2.974 -1.184 1.00 96.56 95 MET A N 1
ATOM 692 C CA . MET A 1 95 ? 11.102 2.660 -1.181 1.00 96.56 95 MET A CA 1
ATOM 693 C C . MET A 1 95 ? 11.454 1.637 -0.098 1.00 96.56 95 MET A C 1
ATOM 695 O O . MET A 1 95 ? 12.202 0.706 -0.375 1.00 96.56 95 MET A O 1
ATOM 699 N N . GLU A 1 96 ? 10.880 1.753 1.100 1.00 94.88 96 GLU A N 1
ATOM 700 C CA . GLU A 1 96 ? 11.093 0.789 2.187 1.00 94.88 96 GLU A CA 1
ATOM 701 C C . GLU A 1 96 ? 10.578 -0.617 1.835 1.00 94.88 96 GLU A C 1
ATOM 703 O O . GLU A 1 96 ? 11.194 -1.615 2.202 1.00 94.88 96 GLU A O 1
ATOM 708 N N . LEU A 1 97 ? 9.460 -0.709 1.110 1.00 95.25 97 LEU A N 1
ATOM 709 C CA . LEU A 1 97 ? 8.813 -1.982 0.781 1.00 95.25 97 LEU A CA 1
ATOM 710 C C . LEU A 1 97 ? 9.328 -2.648 -0.505 1.00 95.25 97 LEU A C 1
ATOM 712 O O . LEU A 1 97 ? 9.044 -3.825 -0.719 1.00 95.25 97 LEU A O 1
ATOM 716 N N . THR A 1 98 ? 10.043 -1.920 -1.365 1.00 93.31 98 THR A N 1
ATOM 717 C CA . THR A 1 98 ? 10.530 -2.422 -2.667 1.00 93.31 98 THR A CA 1
ATOM 718 C C . THR A 1 98 ? 12.052 -2.558 -2.757 1.00 93.31 98 THR A C 1
ATOM 720 O O . THR A 1 98 ? 12.548 -2.999 -3.797 1.00 93.31 98 THR A O 1
ATOM 723 N N . THR A 1 99 ? 12.786 -2.188 -1.701 1.00 82.31 99 THR A N 1
ATOM 724 C CA . THR A 1 99 ? 14.256 -2.283 -1.647 1.00 82.31 99 THR A CA 1
ATOM 725 C C . THR A 1 99 ? 14.791 -3.662 -1.273 1.00 82.31 99 THR A C 1
ATOM 727 O O . THR A 1 99 ? 14.055 -4.484 -0.686 1.00 82.31 99 THR A O 1
#

Solvent-accessible surface area (backbone atoms only — not comparable to full-atom values): 6587 Å² total; per-residue (Å²): 136,90,82,76,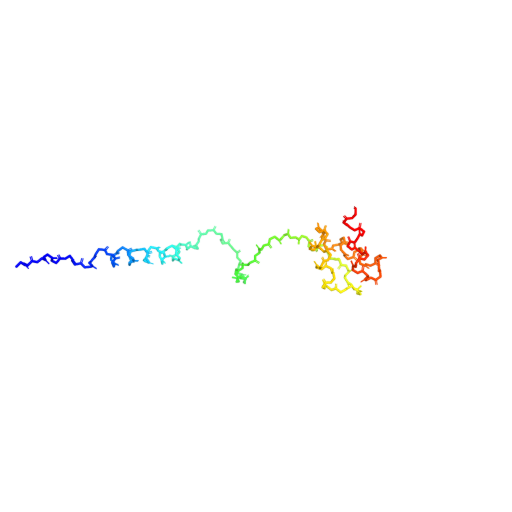91,78,76,84,66,71,62,60,54,55,55,54,51,52,55,52,51,57,55,50,76,73,58,73,87,79,91,84,88,79,92,78,82,90,77,88,79,85,83,85,85,77,74,75,94,66,84,74,67,86,61,86,54,84,96,55,61,68,68,52,35,52,52,33,22,69,74,41,71,46,55,67,66,57,23,48,50,34,24,63,75,43,78,65,36,56,67,61,26,36,52,70,61,66,107

Nearest PDB structures (foldseek):
  9fq0-assembly1_A  TM=6.933E-01  e=6.067E-05  Homo sapiens
  9f1d-assembly1_Ct  TM=6.165E-01  e=9.530E-04  Homo sapiens
  9f1c-assembly1_Ct  TM=6.205E-01  e=4.140E-03  Homo sapiens
  4pc2-assembly1_C  TM=8.481E-01  e=3.836E-01  Escherichia coli
  2lbc-assembly1_A  TM=4.269E-01  e=3.003E-01  Homo sapiens

Sequence (99 aa):
MLKLGMKPAKIEDLSSQLQTQAAQQFRMPDIGSLAAKPDTSTAAAAPADEEEEEVDETGVEPRDIDLVMTQAGVSRAKAVKALKSNNGDIVSAIMELTT

pLDDT: mean 72.16, std 21.63, range [40.19, 97.31]

Radius of gyration: 28.69 Å; Cα contacts (8 Å, |Δi|>4): 51; chains: 1; bounding box: 51×40×82 Å

Foldseek 3Di:
DDDDDDDPPPPVVVVVVVVVVVVVVVPDDDDDDDDDDDDDDPDDDDDDDPPVPVAPLVQEDPVLLVVLCVLLVDDSNLSSVLCVVVVNPSVSSNVVRND

Secondary structure (DSSP, 8-state):
-------SHHHHHHHHHHHHHHHHHTS-----S------------------------TTS-HHHHHHHHHHH---HHHHHHHHHHTTT-HHHHHHHHH-

InterPro domains:
  IPR016641 Nascent polypeptide-associated complex subunit alpha-like [PTHR21713] (9-98)
  IPR044034 Nascent polypeptide-associated complex subunit alpha-like, UBA domain [PF19026] (59-98)

Mean predicted aligned error: 18.67 Å